Protein AF-A0A6I2UWQ7-F1 (afdb_monomer)

Nearest PDB structures (foldseek):
  7dpy-assembly1_B-2  TM=4.650E-01  e=1.874E+00  Brucella abortus bv. 1 str. 9-941
  4fmb-assembly1_A  TM=4.951E-01  e=2.782E+00  Shigella flexneri
  6akf-assembly1_A  TM=2.739E-01  e=5.800E+00  Mus musculus

Organism: NCBI:txid2652285

Secondary structure (DSSP, 8-state):
-BPPPBTTEEEEEETTEEEEEE-SSS-HHHHHHHHHHHHHHHT--EEEEBSSTT-EEEEEE-SS-EEEEETTTTEEEEE---HHHHHHHHHHHHHHHHHHHHSTTTTGGG-TTS---SSHHHHHHHHHHHHHHHHHHHHHHHHHHHHHH-

Solvent-accessible surface area (backbone atoms only — not comparable to full-atom values): 8270 Å² total; per-residue (Å²): 75,57,52,63,47,51,84,38,29,34,36,44,38,57,88,97,44,74,45,48,31,48,29,80,87,53,72,37,70,58,54,42,52,52,34,50,53,49,16,71,74,66,67,35,77,28,70,43,55,36,64,54,88,88,26,42,32,45,32,38,57,40,74,65,27,31,40,38,34,35,63,67,76,74,40,78,42,82,38,91,42,24,41,66,57,50,43,52,41,48,50,51,35,48,69,75,28,47,66,41,66,62,50,36,65,79,69,45,92,81,42,93,86,54,89,74,64,91,42,70,68,55,45,53,50,53,47,51,57,48,48,52,51,54,50,51,50,52,51,50,46,54,52,52,45,53,66,74,73,107

Structure (mmCIF, N/CA/C/O backbone):
data_AF-A0A6I2UWQ7-F1
#
_entry.id   AF-A0A6I2UWQ7-F1
#
loop_
_atom_site.group_PDB
_atom_site.id
_atom_site.type_symbol
_atom_site.label_atom_id
_atom_site.label_alt_id
_atom_site.label_comp_id
_atom_site.label_asym_id
_atom_site.label_entity_id
_atom_site.label_seq_id
_atom_site.pdbx_PDB_ins_code
_atom_site.Cartn_x
_atom_site.Cartn_y
_atom_site.Cartn_z
_atom_site.occupancy
_atom_site.B_iso_or_equiv
_atom_site.auth_seq_id
_atom_site.auth_comp_id
_atom_site.auth_asym_id
_atom_site.auth_atom_id
_atom_site.pdbx_PDB_model_num
ATOM 1 N N . MET A 1 1 ? -4.195 -6.548 2.407 1.00 76.75 1 MET A N 1
ATOM 2 C CA . MET A 1 1 ? -2.868 -7.081 2.089 1.00 76.75 1 MET A CA 1
ATOM 3 C C . MET A 1 1 ? -2.749 -7.318 0.595 1.00 76.75 1 MET A C 1
ATOM 5 O O . MET A 1 1 ? -3.762 -7.495 -0.080 1.00 76.75 1 MET A O 1
ATOM 9 N N . LEU A 1 2 ? -1.526 -7.228 0.104 1.00 84.25 2 LEU A N 1
ATOM 10 C CA . LEU A 1 2 ? -1.172 -6.923 -1.267 1.00 84.25 2 LEU A CA 1
ATOM 11 C C . LEU A 1 2 ? -0.409 -8.087 -1.893 1.00 84.25 2 LEU A C 1
ATOM 13 O O . LEU A 1 2 ? 0.598 -8.553 -1.362 1.00 84.25 2 LEU A O 1
ATOM 17 N N . GLU A 1 3 ? -0.900 -8.575 -3.025 1.00 86.50 3 GLU A N 1
ATOM 18 C CA . GLU A 1 3 ? -0.239 -9.661 -3.744 1.00 86.50 3 GLU A CA 1
ATOM 19 C C . GLU A 1 3 ? 1.066 -9.183 -4.396 1.00 86.50 3 GLU A C 1
ATOM 21 O O . GLU A 1 3 ? 1.267 -7.997 -4.685 1.00 86.50 3 GLU A O 1
ATOM 26 N N . LYS A 1 4 ? 1.972 -10.123 -4.677 1.00 83.75 4 LYS A N 1
ATOM 27 C CA . LYS A 1 4 ? 3.140 -9.810 -5.500 1.00 83.75 4 LYS A CA 1
ATOM 28 C C . LYS A 1 4 ? 2.709 -9.282 -6.874 1.00 83.75 4 LYS A C 1
ATOM 30 O O . LYS A 1 4 ? 1.751 -9.805 -7.450 1.00 83.75 4 LYS A O 1
ATOM 35 N N . PRO A 1 5 ? 3.416 -8.288 -7.425 1.00 77.69 5 PRO A N 1
ATOM 36 C CA . PRO A 1 5 ? 3.127 -7.794 -8.753 1.00 77.69 5 PRO A CA 1
ATOM 37 C C . PRO A 1 5 ? 3.374 -8.888 -9.799 1.00 77.69 5 PRO A C 1
ATOM 39 O O . PRO A 1 5 ? 4.335 -9.657 -9.730 1.00 77.69 5 PRO A O 1
ATOM 42 N N . HIS A 1 6 ? 2.487 -8.958 -10.783 1.00 75.75 6 HIS A N 1
ATOM 43 C CA . HIS A 1 6 ? 2.536 -9.900 -11.887 1.00 75.75 6 HIS A CA 1
ATOM 44 C C . HIS A 1 6 ? 2.084 -9.212 -13.175 1.00 75.75 6 HIS A C 1
ATOM 46 O O . HIS A 1 6 ? 0.944 -8.767 -13.280 1.00 75.75 6 HIS A O 1
ATOM 52 N N . CYS A 1 7 ? 2.981 -9.119 -14.162 1.00 70.69 7 CYS A N 1
ATOM 53 C CA . CYS A 1 7 ? 2.695 -8.538 -15.481 1.00 70.69 7 CYS A CA 1
ATOM 54 C C . CYS A 1 7 ? 2.099 -7.116 -15.431 1.00 70.69 7 CYS A C 1
ATOM 56 O O . CYS A 1 7 ? 1.248 -6.779 -16.249 1.00 70.69 7 CYS A O 1
ATOM 58 N N . GLY A 1 8 ? 2.535 -6.288 -14.477 1.00 68.50 8 GLY A N 1
ATOM 59 C CA . GLY A 1 8 ? 1.998 -4.936 -14.296 1.00 68.50 8 GLY A CA 1
ATOM 60 C C . GLY A 1 8 ? 0.660 -4.879 -13.572 1.00 68.50 8 GLY A C 1
ATOM 61 O O . GLY A 1 8 ? -0.053 -3.896 -13.713 1.00 68.50 8 GLY A O 1
ATOM 62 N N . TRP A 1 9 ? 0.329 -5.906 -12.793 1.00 76.31 9 TRP A N 1
ATOM 63 C CA . TRP A 1 9 ? -0.876 -5.957 -11.970 1.00 76.31 9 TRP A CA 1
ATOM 64 C C . TRP A 1 9 ? -0.555 -6.444 -10.561 1.00 76.31 9 TRP A C 1
ATOM 66 O O . TRP A 1 9 ? 0.376 -7.221 -10.373 1.00 76.31 9 TRP A O 1
ATOM 76 N N . SER A 1 10 ? -1.355 -6.057 -9.576 1.00 81.56 10 SER A N 1
ATOM 77 C CA . SER A 1 10 ? -1.450 -6.737 -8.275 1.00 81.56 10 SER A CA 1
ATOM 78 C C . SER A 1 10 ? -2.901 -6.698 -7.800 1.00 81.56 10 SER A C 1
ATOM 80 O O . SER A 1 10 ? -3.812 -6.298 -8.528 1.00 81.56 10 SER A O 1
ATOM 82 N N . ARG A 1 11 ? -3.136 -7.163 -6.583 1.00 86.94 11 ARG A N 1
ATOM 83 C CA . ARG A 1 11 ? -4.426 -7.192 -5.930 1.00 86.94 11 ARG A CA 1
ATOM 84 C C . ARG A 1 11 ? -4.269 -6.749 -4.487 1.00 86.94 11 ARG A C 1
ATOM 86 O O . ARG A 1 11 ? -3.482 -7.327 -3.740 1.00 86.94 11 ARG A O 1
ATOM 93 N N . LEU A 1 12 ? -5.066 -5.764 -4.097 1.00 87.31 12 LEU A N 1
ATOM 94 C CA . LEU A 1 12 ? -5.283 -5.399 -2.706 1.00 87.31 12 LEU A CA 1
ATOM 95 C C . LEU A 1 12 ? -6.520 -6.133 -2.193 1.00 87.31 12 LEU A C 1
ATOM 97 O O . LEU A 1 12 ? -7.603 -5.984 -2.749 1.00 87.31 12 LEU A O 1
ATOM 101 N N . THR A 1 13 ? -6.372 -6.881 -1.107 1.00 90.12 13 THR A N 1
ATOM 102 C CA . THR A 1 13 ? -7.483 -7.567 -0.434 1.00 90.12 13 THR A CA 1
ATOM 103 C C . THR A 1 13 ? -7.596 -7.082 1.007 1.00 90.12 13 THR A C 1
ATOM 105 O O . THR A 1 13 ? -6.639 -7.208 1.767 1.00 90.12 13 THR A O 1
ATOM 108 N N . LEU A 1 14 ? -8.737 -6.526 1.413 1.00 89.88 14 LEU A N 1
ATOM 109 C CA . LEU A 1 14 ? -8.980 -6.049 2.782 1.00 89.88 14 LEU A CA 1
ATOM 110 C C . LEU A 1 14 ? -10.370 -6.485 3.252 1.00 89.88 14 LEU A 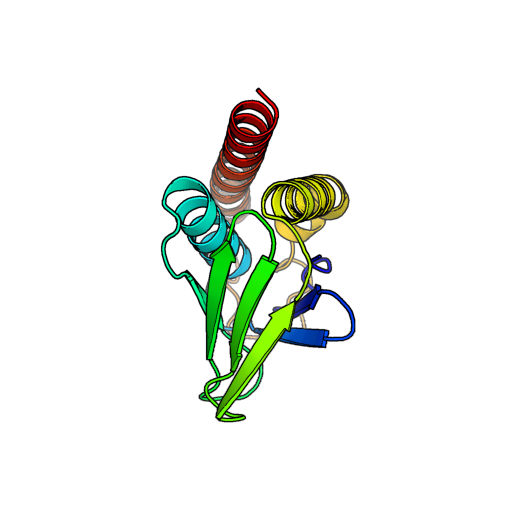C 1
ATOM 112 O O . LEU A 1 14 ? -11.381 -6.145 2.632 1.00 89.88 14 LEU A O 1
ATOM 116 N N . GLY A 1 15 ? -10.421 -7.223 4.364 1.00 87.44 15 GLY A N 1
ATOM 117 C CA . GLY A 1 15 ? -11.645 -7.905 4.786 1.00 87.44 15 GLY A CA 1
ATOM 118 C C . GLY A 1 15 ? -12.145 -8.835 3.677 1.00 87.44 15 GLY A C 1
ATOM 119 O O . GLY A 1 15 ? -11.360 -9.592 3.110 1.00 87.44 15 GLY A O 1
ATOM 120 N N . ASP A 1 16 ? -13.425 -8.711 3.331 1.00 88.88 16 ASP A N 1
ATOM 121 C CA . ASP A 1 16 ? -14.061 -9.479 2.250 1.00 88.88 16 ASP A CA 1
ATOM 122 C C . ASP A 1 16 ? -13.957 -8.801 0.869 1.00 88.88 16 ASP A C 1
ATOM 124 O O . ASP A 1 16 ? -14.504 -9.298 -0.117 1.00 88.88 16 ASP A O 1
ATOM 128 N N . ASN A 1 17 ? -13.274 -7.655 0.778 1.00 89.75 17 ASN A N 1
ATOM 129 C CA . ASN A 1 17 ? -13.175 -6.867 -0.448 1.00 89.75 17 ASN A CA 1
ATOM 130 C C . ASN A 1 17 ? -11.832 -7.084 -1.147 1.00 89.75 17 ASN A C 1
ATOM 132 O O . ASN A 1 17 ? -10.800 -7.298 -0.505 1.00 89.75 17 ASN A O 1
ATOM 136 N N . SER A 1 18 ? -11.841 -6.999 -2.477 1.00 89.69 18 SER A N 1
ATOM 137 C CA . SER A 1 18 ? -10.651 -7.191 -3.299 1.00 89.69 18 SER A CA 1
ATOM 138 C C . SER A 1 18 ? -10.679 -6.290 -4.528 1.00 89.69 18 SER A C 1
ATOM 140 O O . SER A 1 18 ? -11.642 -6.323 -5.293 1.00 89.69 18 SER A O 1
ATOM 142 N N . TRP A 1 19 ? -9.597 -5.545 -4.738 1.00 87.25 19 TRP A N 1
ATOM 143 C CA . TRP A 1 19 ? -9.406 -4.651 -5.876 1.00 87.25 19 TRP A CA 1
ATOM 144 C C . TRP A 1 19 ? -8.154 -5.042 -6.641 1.00 87.25 19 TRP A C 1
ATOM 146 O O . TRP A 1 19 ? -7.114 -5.331 -6.046 1.00 87.25 19 TRP A O 1
ATOM 156 N N . ARG A 1 20 ? -8.250 -5.056 -7.968 1.00 84.75 20 ARG A N 1
ATOM 157 C CA . ARG A 1 20 ? -7.088 -5.234 -8.834 1.00 84.75 20 ARG A CA 1
ATOM 158 C C . ARG A 1 20 ? -6.445 -3.877 -9.058 1.00 84.75 20 ARG A C 1
ATOM 160 O O . ARG A 1 20 ? -7.127 -2.903 -9.334 1.00 84.75 20 ARG A O 1
ATOM 167 N N . LEU A 1 21 ? -5.132 -3.824 -8.925 1.00 79.94 21 LEU A N 1
ATOM 168 C CA . LEU A 1 21 ? -4.361 -2.602 -9.081 1.00 79.94 21 LEU A CA 1
ATOM 169 C C . LEU A 1 21 ? -3.570 -2.690 -10.381 1.00 79.94 21 LEU A C 1
ATOM 171 O O . LEU A 1 21 ? -2.890 -3.694 -10.615 1.00 79.94 21 LEU A O 1
ATOM 175 N N . SER A 1 22 ? -3.689 -1.661 -11.220 1.00 72.69 22 SER A N 1
ATOM 176 C CA . SER A 1 22 ? -2.919 -1.535 -12.461 1.00 72.69 22 SER A CA 1
ATOM 177 C C . SER A 1 22 ? -1.601 -0.845 -12.193 1.00 72.69 22 SER A C 1
ATOM 179 O O . SER A 1 22 ? -1.580 0.182 -11.524 1.00 72.69 22 SER A O 1
ATOM 181 N N . TYR A 1 23 ? -0.531 -1.376 -12.777 1.00 65.50 23 TYR A N 1
ATOM 182 C CA . TYR A 1 23 ? 0.825 -0.832 -12.775 1.00 65.50 23 TYR A CA 1
ATOM 183 C C . TYR A 1 23 ? 1.371 -0.610 -14.193 1.00 65.50 23 TYR A C 1
ATOM 185 O O . TYR A 1 23 ? 2.569 -0.454 -14.396 1.00 65.50 23 TYR A O 1
ATOM 193 N N . VAL A 1 24 ? 0.495 -0.645 -15.202 1.00 54.88 24 VAL A N 1
ATOM 194 C CA . VAL A 1 24 ? 0.883 -0.757 -16.619 1.00 54.88 24 VAL A CA 1
ATOM 195 C C . VAL A 1 24 ? 1.558 0.516 -17.163 1.00 54.88 24 VAL A C 1
ATOM 197 O O . VAL A 1 24 ? 2.311 0.418 -18.128 1.00 54.88 24 VAL A O 1
ATOM 200 N N . ASN A 1 25 ? 1.359 1.679 -16.523 1.00 50.34 25 ASN A N 1
ATOM 201 C CA . ASN A 1 25 ? 1.798 2.985 -17.042 1.00 50.34 25 ASN A CA 1
ATOM 202 C C . ASN A 1 25 ? 2.841 3.743 -16.188 1.00 50.34 25 ASN A C 1
ATOM 204 O O . ASN A 1 25 ? 3.329 4.779 -16.638 1.00 50.34 25 ASN A O 1
ATOM 208 N N . CYS A 1 26 ? 3.221 3.258 -15.002 1.00 53.78 26 CYS A N 1
ATOM 209 C CA . CYS A 1 26 ? 4.359 3.784 -14.229 1.00 53.78 26 CYS A CA 1
ATOM 210 C C . CYS A 1 26 ? 4.821 2.780 -13.163 1.00 53.78 26 CYS A C 1
ATOM 212 O O . CYS A 1 26 ? 4.231 1.710 -13.014 1.00 53.78 26 CYS A O 1
ATOM 214 N N . ASP A 1 27 ? 5.879 3.117 -12.412 1.00 60.81 27 ASP A N 1
ATOM 215 C CA . ASP A 1 27 ? 6.355 2.345 -11.250 1.00 60.81 27 ASP A CA 1
ATOM 216 C C . ASP A 1 27 ? 5.394 2.501 -10.051 1.00 60.81 27 ASP A C 1
ATOM 218 O O . ASP A 1 27 ? 5.771 2.757 -8.907 1.00 60.81 27 ASP A O 1
ATOM 222 N N . LEU A 1 28 ? 4.106 2.323 -10.335 1.00 59.78 28 LEU A N 1
ATOM 223 C CA . LEU A 1 28 ? 2.987 2.352 -9.413 1.00 59.78 28 LEU A CA 1
ATOM 224 C C . LEU A 1 28 ? 3.150 1.477 -8.187 1.00 59.78 28 LEU A C 1
ATOM 226 O O . LEU A 1 28 ? 2.617 1.884 -7.168 1.00 59.78 28 LEU A O 1
ATOM 230 N N . PRO A 1 29 ? 3.866 0.336 -8.188 1.00 63.78 29 PRO A N 1
ATOM 231 C CA . PRO A 1 29 ? 4.142 -0.359 -6.940 1.00 63.78 29 PRO A CA 1
ATOM 232 C C . PRO A 1 29 ? 4.866 0.576 -5.954 1.00 63.78 29 PRO A C 1
ATOM 234 O O . PRO A 1 29 ? 4.472 0.715 -4.796 1.00 63.78 29 PRO A O 1
ATOM 237 N N . ILE A 1 30 ? 5.879 1.301 -6.425 1.00 73.12 30 ILE A N 1
ATOM 238 C CA . ILE A 1 30 ? 6.646 2.236 -5.604 1.00 73.12 30 ILE A CA 1
ATOM 239 C C . ILE A 1 30 ? 5.833 3.492 -5.275 1.00 73.12 30 ILE A C 1
ATOM 241 O O . ILE A 1 30 ? 5.815 3.913 -4.118 1.00 73.12 30 ILE A O 1
ATOM 245 N N . GLU A 1 31 ? 5.140 4.080 -6.250 1.00 72.56 31 GLU A N 1
ATOM 246 C CA . GLU A 1 31 ? 4.300 5.263 -6.008 1.00 72.56 31 GLU A CA 1
ATOM 247 C C . GLU A 1 31 ? 3.156 4.956 -5.035 1.00 72.56 31 GLU A C 1
ATOM 249 O O . GLU A 1 31 ? 2.882 5.747 -4.134 1.00 72.56 31 GLU A O 1
ATOM 254 N N . TRP A 1 32 ? 2.553 3.773 -5.151 1.00 73.88 32 TRP A N 1
ATOM 255 C CA . TRP A 1 32 ? 1.544 3.253 -4.233 1.00 73.88 32 TRP A CA 1
ATOM 256 C C . TRP A 1 32 ? 2.103 3.141 -2.819 1.00 73.88 32 TRP A C 1
ATOM 258 O O . TRP A 1 32 ? 1.530 3.702 -1.888 1.00 73.88 32 TRP A O 1
ATOM 268 N N . LEU A 1 33 ? 3.259 2.488 -2.654 1.00 76.06 33 LEU A N 1
ATOM 269 C CA . LEU A 1 33 ? 3.895 2.350 -1.344 1.00 76.06 33 LEU A CA 1
ATOM 270 C C . LEU A 1 33 ? 4.225 3.713 -0.724 1.00 76.06 33 LEU A C 1
ATOM 272 O O . LEU A 1 33 ? 4.023 3.911 0.476 1.00 76.06 33 LEU A O 1
ATOM 276 N N . LEU A 1 34 ? 4.702 4.666 -1.530 1.00 78.69 34 LEU A N 1
ATOM 277 C CA . LEU A 1 34 ? 4.957 6.040 -1.095 1.00 78.69 34 LEU A CA 1
ATOM 278 C C . LEU A 1 34 ? 3.668 6.744 -0.653 1.00 78.69 34 LEU A C 1
ATOM 280 O O . LEU A 1 34 ? 3.657 7.374 0.403 1.00 78.69 34 LEU A O 1
ATOM 284 N N . SER A 1 35 ? 2.595 6.620 -1.434 1.00 78.12 35 SER A N 1
ATOM 285 C CA . SER A 1 35 ? 1.275 7.201 -1.159 1.00 78.12 35 SER A CA 1
ATOM 286 C C . SER A 1 35 ? 0.699 6.671 0.158 1.00 78.12 35 SER A C 1
ATOM 288 O O . SER A 1 35 ? 0.342 7.438 1.050 1.00 78.12 35 SER A O 1
ATOM 290 N N . VAL A 1 36 ? 0.742 5.351 0.340 1.00 78.50 36 VAL A N 1
ATOM 291 C CA . VAL A 1 36 ? 0.292 4.665 1.555 1.00 78.50 36 VAL A CA 1
ATOM 292 C C . VAL A 1 36 ? 1.122 5.071 2.772 1.00 78.50 36 VAL A C 1
ATOM 294 O O . VAL A 1 36 ? 0.569 5.377 3.824 1.00 78.50 36 VAL A O 1
ATOM 297 N N . THR A 1 37 ? 2.451 5.127 2.645 1.00 79.25 37 THR A N 1
ATOM 298 C CA . THR A 1 37 ? 3.338 5.515 3.757 1.00 79.25 37 THR A CA 1
ATOM 299 C C . THR A 1 37 ? 3.093 6.962 4.201 1.00 79.25 37 THR A C 1
ATOM 301 O O . THR A 1 37 ? 3.161 7.265 5.396 1.00 79.25 37 THR A O 1
ATOM 304 N N . ARG A 1 38 ? 2.769 7.861 3.259 1.00 79.38 38 ARG A N 1
ATOM 305 C CA . ARG A 1 38 ? 2.361 9.243 3.563 1.00 79.38 38 ARG A CA 1
ATOM 306 C C . ARG A 1 38 ? 1.016 9.284 4.282 1.00 79.38 38 ARG A C 1
ATOM 308 O O . ARG A 1 38 ? 0.949 9.872 5.359 1.00 79.38 38 ARG A O 1
ATOM 315 N N . GLY A 1 39 ? 0.004 8.586 3.762 1.00 77.75 39 GLY A N 1
ATOM 316 C CA . GLY A 1 39 ? -1.314 8.497 4.399 1.00 77.75 39 GLY A CA 1
ATOM 317 C C . GLY A 1 39 ? -1.234 7.959 5.831 1.00 77.75 39 GLY A C 1
ATOM 318 O O . GLY A 1 39 ? -1.797 8.538 6.757 1.00 77.75 39 GLY A O 1
ATOM 319 N N . LEU A 1 40 ? -0.412 6.928 6.049 1.00 80.38 40 LEU A N 1
ATOM 320 C CA . LEU A 1 40 ? -0.138 6.372 7.375 1.00 80.38 40 LEU A CA 1
ATOM 321 C C . LEU A 1 40 ? 0.598 7.348 8.308 1.00 80.38 40 LEU A C 1
ATOM 323 O O . LEU A 1 40 ? 0.350 7.335 9.512 1.00 80.38 40 LEU A O 1
ATOM 327 N N . SER A 1 41 ? 1.481 8.203 7.791 1.00 75.88 41 SER A N 1
ATOM 328 C CA . SER A 1 41 ? 2.227 9.169 8.614 1.00 75.88 41 SER A CA 1
ATOM 329 C C . SER A 1 41 ? 1.400 10.399 9.008 1.00 75.88 41 SER A C 1
ATOM 331 O O . SER A 1 41 ? 1.678 10.995 10.045 1.00 75.88 41 SER A O 1
ATOM 333 N N . GLY A 1 42 ? 0.415 10.794 8.193 1.00 69.25 42 GLY A N 1
ATOM 334 C CA . GLY A 1 42 ? -0.301 12.070 8.339 1.00 69.25 42 GLY A CA 1
ATOM 335 C C . GLY A 1 42 ? -1.818 11.989 8.536 1.00 69.25 42 GLY A C 1
ATOM 336 O O . GLY A 1 42 ? -2.441 13.037 8.675 1.00 69.25 42 GLY A O 1
ATOM 337 N N . ASN A 1 43 ? -2.421 10.790 8.541 1.00 65.38 43 ASN A N 1
ATOM 338 C CA . ASN A 1 43 ? -3.877 10.597 8.381 1.00 65.38 43 ASN A CA 1
ATOM 339 C C . ASN A 1 43 ? -4.417 11.295 7.115 1.00 65.38 43 ASN A C 1
ATOM 341 O O . ASN A 1 43 ? -5.538 11.805 7.090 1.00 65.38 43 ASN A O 1
ATOM 345 N N . GLU A 1 44 ? -3.588 11.349 6.072 1.00 74.88 44 GLU A N 1
ATOM 346 C CA . GLU A 1 44 ? -3.932 11.960 4.791 1.00 74.88 44 GLU A CA 1
ATOM 347 C C . GLU A 1 44 ? -4.591 10.931 3.869 1.00 74.88 44 GLU A C 1
ATOM 349 O O . GLU A 1 44 ? -4.233 9.748 3.875 1.00 74.88 4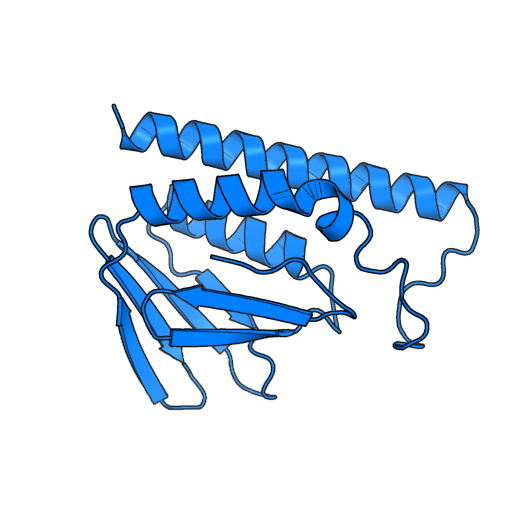4 GLU A O 1
ATOM 354 N N . ASP A 1 45 ? -5.529 11.403 3.048 1.00 77.69 45 ASP A N 1
ATOM 355 C CA . ASP A 1 45 ? -6.101 10.601 1.972 1.00 77.69 45 ASP A CA 1
ATOM 356 C C . ASP A 1 45 ? -5.008 10.223 0.966 1.00 77.69 45 ASP A C 1
ATOM 358 O O . ASP A 1 45 ? -4.192 11.054 0.554 1.00 77.69 45 ASP A O 1
ATOM 362 N N . PHE A 1 46 ? -5.020 8.970 0.528 1.00 78.12 46 PHE A N 1
ATOM 363 C CA . PHE A 1 46 ? -4.137 8.474 -0.516 1.00 78.12 46 PHE A CA 1
ATOM 364 C C . PHE A 1 46 ? -4.939 7.767 -1.608 1.00 78.12 46 PHE A C 1
ATOM 366 O O . PHE A 1 46 ? -6.042 7.277 -1.381 1.00 78.12 46 PHE A O 1
ATOM 373 N N . TYR A 1 47 ? -4.386 7.734 -2.817 1.00 75.94 47 TYR A N 1
ATOM 374 C CA . TYR A 1 47 ? -5.095 7.293 -4.019 1.00 75.94 47 TYR A CA 1
ATOM 375 C C . TYR A 1 47 ? -4.454 6.028 -4.585 1.00 75.94 47 TYR A C 1
ATOM 377 O O . TYR A 1 47 ? -3.223 5.942 -4.649 1.00 75.94 47 TYR A O 1
ATOM 385 N N . LEU A 1 48 ? -5.277 5.062 -5.002 1.00 74.88 48 LEU A N 1
ATOM 386 C CA . LEU A 1 48 ? -4.842 3.847 -5.697 1.00 74.88 48 LEU A CA 1
ATOM 387 C C . LEU A 1 48 ? -5.494 3.773 -7.072 1.00 74.88 48 LEU A C 1
ATOM 389 O O . LEU A 1 48 ? -6.708 3.920 -7.178 1.00 74.88 48 LEU A O 1
ATOM 393 N N . TRP A 1 49 ? -4.713 3.468 -8.104 1.00 72.50 49 TRP A N 1
ATOM 394 C CA . TRP A 1 49 ? -5.259 3.249 -9.442 1.00 72.50 49 TRP A CA 1
ATOM 395 C C . TRP A 1 49 ? -5.771 1.821 -9.567 1.00 72.50 49 TRP A C 1
ATOM 397 O O . TRP A 1 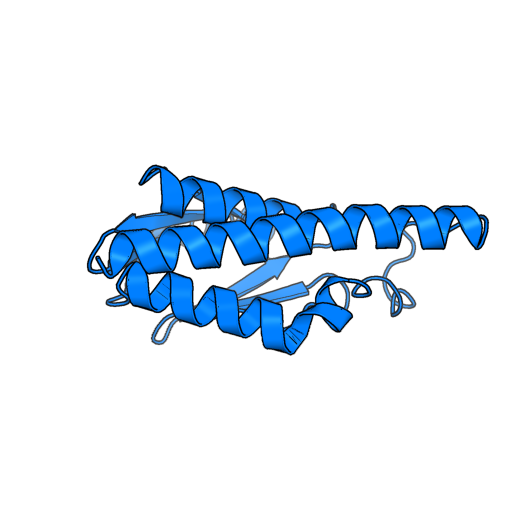49 ? -5.024 0.846 -9.413 1.00 72.50 49 TRP A O 1
ATOM 407 N N . ASN A 1 50 ? -7.066 1.708 -9.822 1.00 72.06 50 ASN A N 1
ATOM 408 C CA . ASN A 1 50 ? -7.754 0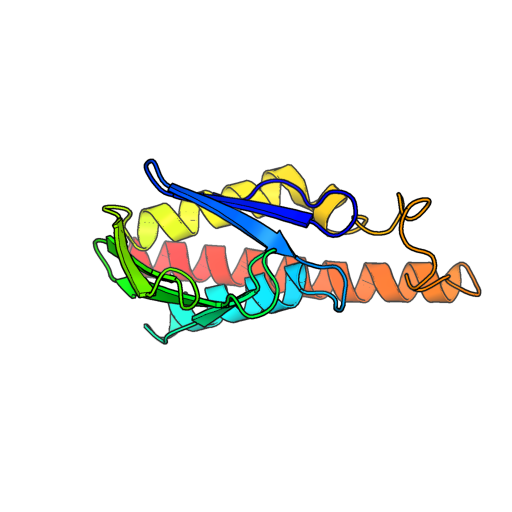.439 -9.983 1.00 72.06 50 ASN A CA 1
ATOM 409 C C . ASN A 1 50 ? -7.706 0.008 -11.463 1.00 72.06 50 ASN A C 1
ATOM 411 O O . ASN A 1 50 ? -7.426 0.808 -12.357 1.00 72.06 50 ASN A O 1
ATOM 415 N N . ASP A 1 51 ? -7.868 -1.289 -11.733 1.00 71.25 51 ASP A N 1
ATOM 416 C CA . ASP A 1 51 ? -7.661 -1.857 -13.071 1.00 71.25 51 ASP A CA 1
ATOM 417 C C . ASP A 1 51 ? -8.679 -1.401 -14.115 1.00 71.25 51 ASP A C 1
ATOM 419 O O . ASP A 1 51 ? -8.397 -1.434 -15.316 1.00 71.25 51 ASP A O 1
ATOM 423 N N . LYS A 1 52 ? -9.854 -0.965 -13.667 1.00 68.50 52 LYS A N 1
ATOM 424 C CA . LYS A 1 52 ? -10.901 -0.457 -14.543 1.00 68.50 52 LYS A CA 1
ATOM 425 C C . LYS A 1 52 ? -10.552 0.980 -14.941 1.00 68.50 52 LYS A C 1
ATOM 427 O O . LYS A 1 52 ? -10.365 1.837 -14.077 1.00 68.50 52 LYS A O 1
ATOM 432 N N . GLU A 1 53 ? -10.490 1.251 -16.246 1.00 61.16 53 GLU A N 1
ATOM 433 C CA . GLU A 1 53 ? -10.297 2.609 -16.772 1.00 61.16 53 GLU A CA 1
ATOM 434 C C . GLU A 1 53 ? -11.268 3.598 -16.106 1.00 61.16 53 GLU A C 1
ATOM 436 O O . GLU A 1 53 ? -12.478 3.372 -16.080 1.00 61.16 53 GLU A O 1
ATOM 441 N N . GLY A 1 54 ? -10.726 4.692 -15.562 1.00 61.19 54 GLY A N 1
ATOM 442 C CA . GLY A 1 54 ? -11.501 5.728 -14.874 1.00 61.19 54 GLY A CA 1
ATOM 443 C C . GLY A 1 54 ? -11.895 5.403 -13.429 1.00 61.19 54 GLY A C 1
ATOM 444 O O . GLY A 1 54 ? -12.680 6.156 -12.857 1.00 61.19 54 GLY A O 1
ATOM 445 N N . SER A 1 55 ? -11.378 4.316 -12.841 1.00 72.12 55 SER A N 1
ATOM 446 C CA . SER A 1 55 ? -11.582 3.990 -11.426 1.00 72.12 55 SER A CA 1
ATOM 447 C C . SER A 1 55 ? -10.336 4.278 -10.588 1.00 72.12 55 SER A C 1
ATOM 449 O O . SER A 1 55 ? -9.253 3.749 -10.836 1.00 72.12 55 SER A O 1
ATOM 451 N N . ASP A 1 56 ? -10.530 5.090 -9.557 1.00 81.31 56 ASP A N 1
ATOM 452 C CA . ASP A 1 56 ? -9.552 5.376 -8.518 1.00 81.31 56 ASP A CA 1
ATOM 453 C C . ASP A 1 56 ? -10.152 4.947 -7.180 1.00 81.31 56 ASP A C 1
ATOM 455 O O . ASP A 1 56 ? -11.354 5.079 -6.935 1.00 81.31 56 ASP A O 1
ATOM 459 N N . LEU A 1 57 ? -9.312 4.417 -6.300 1.00 84.94 57 LEU A N 1
ATOM 460 C CA . LEU A 1 57 ? -9.675 4.148 -4.918 1.00 84.94 57 LEU A CA 1
ATOM 461 C C . LEU A 1 57 ? -9.132 5.281 -4.068 1.00 84.94 57 LEU A C 1
ATOM 463 O O . LEU A 1 57 ? -7.917 5.452 -3.965 1.00 84.94 57 LEU A O 1
ATOM 467 N N . HIS A 1 58 ? -10.023 6.045 -3.453 1.00 88.81 58 HIS A N 1
ATOM 468 C CA . HIS A 1 58 ? -9.640 7.031 -2.454 1.00 88.81 58 HIS A CA 1
ATOM 469 C C . HIS A 1 58 ? -9.618 6.319 -1.109 1.00 88.81 58 HIS A C 1
ATOM 471 O O . HIS A 1 58 ? -10.614 5.721 -0.703 1.00 88.81 58 HIS A O 1
ATOM 477 N N . CYS A 1 59 ? -8.479 6.323 -0.439 1.00 87.81 59 CYS A N 1
ATOM 478 C CA . CYS A 1 59 ? -8.259 5.553 0.769 1.00 87.81 59 CYS A CA 1
ATOM 479 C C . CYS A 1 59 ? -7.881 6.470 1.927 1.00 87.81 59 CYS A C 1
ATOM 481 O O . CYS A 1 59 ? -7.028 7.342 1.785 1.00 87.81 59 CYS A O 1
ATOM 483 N N . ASN A 1 60 ? -8.466 6.211 3.092 1.00 89.06 60 ASN A N 1
ATOM 484 C CA . ASN A 1 60 ? -8.068 6.811 4.357 1.00 89.06 60 ASN A CA 1
ATOM 485 C C . ASN A 1 60 ? -7.902 5.699 5.401 1.00 89.06 60 ASN A C 1
ATOM 487 O O . ASN A 1 60 ? -8.716 4.774 5.471 1.00 89.06 60 ASN A O 1
ATOM 491 N N . ILE A 1 61 ? -6.828 5.754 6.186 1.00 88.12 61 ILE A N 1
ATOM 492 C CA . ILE A 1 61 ? -6.566 4.786 7.254 1.00 88.12 61 ILE A CA 1
ATOM 493 C C . ILE A 1 61 ? -6.700 5.513 8.586 1.00 88.12 61 ILE A C 1
ATOM 495 O O . ILE A 1 61 ? -5.832 6.293 8.978 1.00 88.12 61 ILE A O 1
ATOM 499 N N . HIS A 1 62 ? -7.787 5.203 9.282 1.00 88.19 62 HIS A N 1
ATOM 500 C CA . HIS A 1 62 ? -8.068 5.653 10.636 1.00 88.19 62 HIS A CA 1
ATOM 501 C C . HIS A 1 62 ? -7.466 4.670 11.641 1.00 88.19 62 HIS A C 1
ATOM 503 O O . HIS A 1 62 ? -7.073 3.556 11.285 1.00 88.19 62 HIS A O 1
ATOM 509 N N . ASP A 1 63 ? -7.434 5.054 12.915 1.00 88.50 63 ASP A N 1
ATOM 510 C CA . ASP A 1 63 ? -6.832 4.227 13.968 1.00 88.50 63 ASP A CA 1
ATOM 511 C C . ASP A 1 63 ? -7.460 2.824 14.030 1.00 88.50 63 ASP A C 1
ATOM 513 O O . ASP A 1 63 ? -6.735 1.828 14.071 1.00 88.50 63 ASP A O 1
ATOM 517 N N . ASP A 1 64 ? -8.789 2.737 13.906 1.00 91.62 64 ASP A N 1
ATOM 518 C CA . ASP A 1 64 ? -9.550 1.492 14.081 1.00 91.62 64 ASP A CA 1
ATOM 519 C C . ASP A 1 64 ? -10.119 0.896 12.782 1.00 91.62 64 ASP A C 1
ATOM 521 O O . ASP A 1 64 ? -10.630 -0.228 12.790 1.00 91.62 64 ASP A O 1
ATOM 525 N N . TYR A 1 65 ? -10.065 1.622 11.662 1.00 92.19 65 TYR A N 1
ATOM 526 C CA . TYR A 1 65 ? -10.655 1.169 10.402 1.00 92.19 65 TYR A CA 1
ATOM 527 C C . TYR A 1 65 ? -9.984 1.775 9.169 1.00 92.19 65 TYR A C 1
ATOM 529 O O . TYR A 1 65 ? -9.394 2.851 9.205 1.00 92.19 65 TYR A O 1
ATOM 537 N N . CYS A 1 66 ? -10.146 1.098 8.037 1.00 91.38 66 CYS A N 1
ATOM 538 C CA . CYS A 1 66 ? -9.787 1.610 6.722 1.00 91.38 66 CYS A CA 1
ATOM 539 C C . CYS A 1 66 ? -11.057 2.018 5.975 1.00 91.38 66 CYS A C 1
ATOM 541 O O . CYS A 1 66 ? -12.023 1.254 5.918 1.00 91.38 66 CYS A O 1
ATOM 543 N N . GLN A 1 67 ? -11.040 3.202 5.382 1.00 92.81 67 GLN A N 1
ATOM 544 C CA . GLN A 1 67 ? -12.082 3.720 4.510 1.00 92.81 67 GLN A CA 1
ATOM 545 C C . GLN A 1 67 ? -11.572 3.689 3.074 1.00 92.81 67 GLN A C 1
ATOM 547 O O . GLN A 1 67 ? -10.483 4.186 2.794 1.00 92.81 67 GLN A O 1
ATOM 552 N N . ILE A 1 68 ? -12.346 3.094 2.173 1.00 91.62 68 ILE A N 1
ATOM 553 C CA . ILE A 1 68 ? -12.046 3.064 0.741 1.00 91.62 68 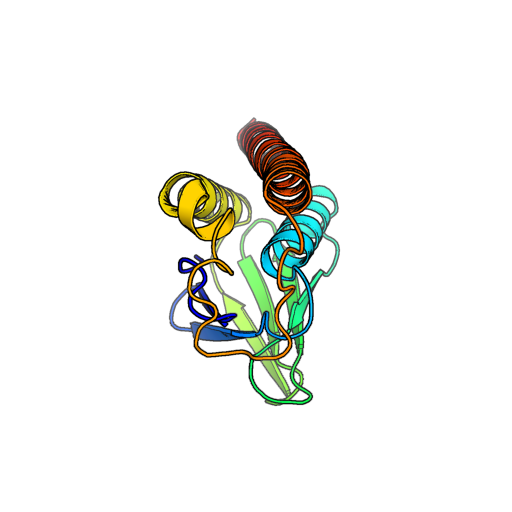ILE A CA 1
ATOM 554 C C . ILE A 1 68 ? -13.286 3.522 -0.014 1.00 91.62 68 ILE A C 1
ATOM 556 O O . ILE A 1 68 ? -14.358 2.949 0.158 1.00 91.62 68 ILE A O 1
ATOM 560 N N . TYR A 1 69 ? -13.143 4.531 -0.860 1.00 91.44 69 TYR A N 1
ATOM 561 C CA . TYR A 1 69 ? -14.168 4.967 -1.797 1.00 91.44 69 TYR A CA 1
ATOM 562 C C . TYR A 1 69 ? -13.757 4.573 -3.215 1.00 91.44 69 TYR A C 1
ATOM 564 O O . TYR A 1 69 ? -12.706 4.995 -3.694 1.00 91.44 69 TYR A O 1
ATOM 572 N N . ASP A 1 70 ? -14.577 3.748 -3.864 1.00 89.94 70 ASP A N 1
ATOM 573 C CA . ASP A 1 70 ? -14.424 3.379 -5.271 1.00 89.94 70 ASP A CA 1
ATOM 574 C C . ASP A 1 70 ? -15.183 4.392 -6.131 1.00 89.94 70 ASP A C 1
ATOM 576 O O . ASP A 1 70 ? -16.415 4.468 -6.072 1.00 89.94 70 ASP A O 1
ATOM 580 N N . THR A 1 71 ? -14.447 5.188 -6.911 1.00 88.12 71 THR A N 1
ATOM 581 C CA . THR A 1 71 ? -15.032 6.274 -7.708 1.00 88.12 71 THR A CA 1
ATOM 582 C C . THR A 1 71 ? -15.918 5.780 -8.843 1.00 88.12 71 THR A C 1
ATOM 584 O O . THR A 1 71 ? -16.827 6.500 -9.247 1.00 88.12 71 THR A O 1
ATOM 587 N N . LEU A 1 72 ? -15.689 4.568 -9.349 1.00 86.81 72 LEU A N 1
ATOM 588 C CA . LEU A 1 72 ? -16.459 4.017 -10.460 1.00 86.81 72 LEU A CA 1
ATOM 589 C C . LEU A 1 72 ? -17.764 3.388 -9.978 1.00 86.81 72 LEU A C 1
ATOM 591 O O . LEU A 1 72 ? -18.792 3.506 -10.641 1.00 86.81 72 LEU A O 1
ATOM 595 N N . GLU A 1 73 ? -17.717 2.691 -8.844 1.00 88.44 73 GLU A N 1
ATOM 596 C CA . GLU A 1 73 ? -18.913 2.100 -8.234 1.00 88.44 73 GLU A CA 1
ATOM 597 C C . GLU A 1 73 ? -19.707 3.110 -7.390 1.00 88.44 73 GLU A C 1
ATOM 599 O O . GLU A 1 73 ? -20.793 2.774 -6.918 1.00 88.44 73 GLU A O 1
ATOM 604 N N . GLU A 1 74 ? -19.164 4.319 -7.195 1.00 90.06 74 GLU A N 1
ATOM 605 C CA . GLU A 1 74 ? -19.673 5.356 -6.286 1.00 90.06 74 GLU A CA 1
ATOM 606 C C . GLU A 1 74 ? -19.983 4.789 -4.894 1.00 90.06 74 GLU A C 1
ATOM 608 O O . GLU A 1 74 ? -21.007 5.081 -4.269 1.00 90.06 74 GLU A O 1
ATOM 613 N N . LYS A 1 75 ? -19.096 3.910 -4.416 1.00 91.31 75 LYS A N 1
ATOM 614 C CA . LYS A 1 75 ? -19.343 3.089 -3.235 1.00 91.31 75 LYS A CA 1
ATOM 615 C C . LYS A 1 75 ? -18.253 3.253 -2.197 1.00 91.31 75 LYS A C 1
ATOM 617 O O . LYS A 1 75 ? -17.063 3.132 -2.477 1.00 91.31 75 LYS A O 1
ATOM 622 N N . GLU A 1 76 ? -18.701 3.460 -0.967 1.00 94.12 76 GLU A N 1
ATOM 623 C CA . GLU A 1 76 ? -17.854 3.536 0.211 1.00 94.12 76 GLU A CA 1
ATOM 624 C C . GLU A 1 76 ? -17.794 2.192 0.944 1.00 94.12 76 GLU A C 1
ATOM 626 O O . GLU A 1 76 ? -18.799 1.501 1.138 1.00 94.12 76 GLU A O 1
ATOM 631 N N . TYR A 1 77 ? -16.587 1.843 1.373 1.00 93.56 77 TYR A N 1
ATOM 632 C CA . TYR A 1 77 ? -16.254 0.641 2.111 1.00 93.56 77 TYR A CA 1
ATOM 633 C C . TYR A 1 77 ? -15.596 1.040 3.432 1.00 93.56 77 TYR A C 1
ATOM 635 O O . TYR A 1 77 ? -14.521 1.637 3.438 1.00 93.56 77 TYR A O 1
ATOM 643 N N . ILE A 1 78 ? -16.222 0.667 4.550 1.00 94.75 78 ILE A N 1
ATOM 644 C CA . ILE A 1 78 ? -15.650 0.795 5.894 1.00 94.75 78 ILE A CA 1
ATOM 645 C C . ILE A 1 78 ? -15.221 -0.592 6.353 1.00 94.75 78 ILE A C 1
ATOM 647 O O . ILE A 1 78 ? -16.049 -1.482 6.548 1.00 94.75 78 ILE A O 1
ATOM 651 N N . ILE A 1 79 ? -13.915 -0.786 6.484 1.00 94.81 79 ILE A N 1
ATOM 652 C CA . ILE A 1 79 ? -13.305 -2.092 6.715 1.00 94.81 79 ILE A CA 1
ATOM 653 C C . ILE A 1 79 ? -12.671 -2.074 8.107 1.00 94.81 79 ILE A C 1
ATOM 655 O O . ILE A 1 79 ? -11.816 -1.220 8.349 1.00 94.81 79 ILE A O 1
ATOM 659 N N . PRO A 1 80 ? -13.037 -2.995 9.021 1.00 94.00 80 PRO A N 1
ATOM 660 C CA . PRO A 1 80 ? -12.541 -3.018 10.399 1.00 94.00 80 PRO A CA 1
ATOM 661 C C . PRO A 1 80 ? -11.107 -3.569 10.462 1.00 94.00 80 PRO A C 1
ATOM 663 O O . PRO A 1 80 ? -10.850 -4.655 10.977 1.00 94.00 80 PRO A O 1
ATOM 666 N N . VAL A 1 81 ? -10.178 -2.830 9.864 1.00 91.75 81 VAL A N 1
ATOM 667 C CA . VAL A 1 81 ? -8.738 -3.073 9.860 1.00 91.75 81 VAL A CA 1
ATOM 668 C C . VAL A 1 81 ? -8.095 -1.837 10.461 1.00 91.75 81 VAL A C 1
ATOM 670 O O . VAL A 1 81 ? -8.156 -0.762 9.865 1.00 91.75 81 VAL A O 1
ATOM 673 N N . SER A 1 82 ? -7.495 -1.998 11.637 1.00 91.00 82 SER A N 1
ATOM 674 C CA . SER A 1 82 ? -6.817 -0.904 12.327 1.00 91.00 82 SER A CA 1
ATOM 675 C C . SER A 1 82 ? -5.572 -0.453 11.574 1.00 91.00 82 SER A C 1
ATOM 677 O O . SER A 1 82 ? -4.957 -1.228 10.832 1.00 91.00 82 SER A O 1
ATOM 679 N N . LYS A 1 83 ? -5.138 0.779 11.832 1.00 89.38 83 LYS A N 1
ATOM 680 C CA . LYS A 1 83 ? -3.893 1.333 11.290 1.00 89.38 83 LYS A CA 1
ATOM 681 C C . LYS A 1 83 ? -2.684 0.447 11.591 1.00 89.38 83 LYS A C 1
ATOM 683 O O . LYS A 1 83 ? -1.886 0.154 10.704 1.00 89.38 83 LYS A O 1
ATOM 688 N N . ILE A 1 84 ? -2.597 -0.062 12.822 1.00 91.62 84 ILE A N 1
ATOM 689 C CA . ILE A 1 84 ? -1.549 -1.001 13.250 1.00 91.62 84 ILE A CA 1
ATOM 690 C C . ILE A 1 84 ? -1.601 -2.286 12.419 1.00 91.62 84 ILE A C 1
ATOM 692 O O . ILE A 1 84 ? -0.573 -2.761 11.934 1.00 91.62 84 ILE A O 1
ATOM 696 N N . GLN A 1 85 ? -2.791 -2.864 12.243 1.00 92.38 85 GLN A N 1
ATOM 697 C CA . GLN A 1 85 ? -2.955 -4.101 11.487 1.00 92.38 85 GLN A CA 1
ATOM 698 C C . GLN A 1 85 ? -2.619 -3.906 10.007 1.00 92.38 85 GLN A C 1
ATOM 700 O O . GLN A 1 85 ? -1.933 -4.745 9.422 1.00 92.38 85 GLN A O 1
ATOM 705 N N . PHE A 1 86 ? -3.026 -2.774 9.432 1.00 90.94 86 PHE A N 1
ATOM 706 C CA . PHE A 1 86 ? -2.676 -2.388 8.073 1.00 90.94 86 PHE A CA 1
ATOM 707 C C . PHE A 1 86 ? -1.154 -2.278 7.897 1.00 90.94 86 PHE A C 1
ATOM 709 O O . PHE A 1 86 ? -0.602 -2.916 7.000 1.00 90.94 86 PHE A O 1
ATOM 716 N N . CYS A 1 87 ? -0.466 -1.543 8.781 1.00 90.12 87 CYS A N 1
ATOM 717 C CA . CYS A 1 87 ? 0.995 -1.410 8.766 1.00 90.12 87 CYS A CA 1
ATOM 718 C C . CYS A 1 87 ? 1.697 -2.770 8.849 1.00 90.12 87 CYS A C 1
ATOM 720 O O . CYS A 1 87 ? 2.605 -3.039 8.064 1.00 90.12 87 CYS A O 1
ATOM 722 N N . LYS A 1 88 ? 1.262 -3.647 9.766 1.00 92.38 88 LYS A N 1
ATOM 723 C CA . LYS A 1 88 ? 1.830 -4.996 9.925 1.00 92.38 88 LYS A CA 1
ATOM 724 C C . LYS A 1 88 ? 1.701 -5.817 8.651 1.00 92.38 88 LYS A C 1
ATOM 726 O O . LYS A 1 88 ? 2.683 -6.401 8.204 1.00 92.38 88 LYS A O 1
ATOM 731 N N . TRP A 1 89 ? 0.505 -5.861 8.069 1.00 92.88 89 TRP A N 1
ATOM 732 C CA . TRP A 1 89 ? 0.264 -6.622 6.847 1.00 92.88 89 TRP A CA 1
ATOM 733 C C . TRP A 1 89 ? 1.073 -6.089 5.676 1.00 92.88 89 TRP A C 1
ATOM 735 O O . TRP A 1 89 ? 1.700 -6.875 4.976 1.00 92.88 89 TRP A O 1
ATOM 745 N N . LEU A 1 90 ? 1.126 -4.769 5.511 1.00 89.31 90 LEU A N 1
ATOM 746 C CA . LEU A 1 90 ? 1.904 -4.172 4.441 1.00 89.31 90 LEU A CA 1
ATOM 747 C C . LEU A 1 90 ? 3.406 -4.447 4.594 1.00 89.31 90 LEU A C 1
ATOM 749 O O . LEU A 1 90 ? 4.067 -4.820 3.628 1.00 89.31 90 LEU A O 1
ATOM 753 N N . LEU A 1 91 ? 3.948 -4.306 5.804 1.00 90.88 91 LEU A N 1
ATOM 754 C CA . LEU A 1 91 ? 5.351 -4.622 6.063 1.00 90.88 91 LEU A CA 1
ATOM 755 C C . LEU A 1 91 ? 5.652 -6.099 5.761 1.00 90.88 91 LEU A C 1
ATOM 757 O O . LEU A 1 91 ? 6.659 -6.401 5.126 1.00 90.88 91 LEU A O 1
ATOM 761 N N . MET A 1 92 ? 4.754 -7.009 6.154 1.00 92.44 92 MET A N 1
ATOM 762 C CA . MET A 1 92 ? 4.866 -8.431 5.819 1.00 92.44 92 MET A CA 1
ATOM 763 C C . MET A 1 92 ? 4.827 -8.680 4.306 1.00 92.44 92 MET A C 1
ATOM 765 O O . MET A 1 92 ? 5.588 -9.511 3.819 1.00 92.44 92 MET A O 1
ATOM 769 N N . ASP A 1 93 ? 3.970 -7.983 3.558 1.00 89.62 93 ASP A N 1
ATOM 770 C CA . ASP A 1 93 ? 3.877 -8.127 2.100 1.00 89.62 93 ASP A CA 1
ATOM 771 C C . ASP A 1 93 ? 5.165 -7.672 1.404 1.00 89.62 93 ASP A C 1
ATOM 773 O O . ASP A 1 93 ? 5.677 -8.376 0.532 1.00 89.62 93 ASP A O 1
ATOM 777 N N . ILE A 1 94 ? 5.725 -6.533 1.824 1.00 87.88 94 ILE A N 1
ATOM 778 C CA . ILE A 1 94 ? 7.008 -6.036 1.307 1.00 87.88 94 ILE A CA 1
ATOM 779 C C . ILE A 1 94 ? 8.122 -7.040 1.607 1.00 87.88 94 ILE A C 1
ATOM 781 O O . ILE A 1 94 ? 8.908 -7.350 0.716 1.00 87.88 94 ILE A O 1
ATOM 785 N N . ASP A 1 95 ? 8.181 -7.578 2.826 1.00 90.62 95 ASP A N 1
ATOM 786 C CA . ASP A 1 95 ? 9.223 -8.529 3.226 1.00 90.62 95 ASP A CA 1
ATOM 787 C C . ASP A 1 95 ? 9.105 -9.866 2.480 1.00 90.62 95 ASP A C 1
ATOM 789 O O . ASP A 1 95 ? 10.116 -10.430 2.057 1.00 90.62 95 ASP A O 1
ATOM 793 N N . ASN A 1 96 ? 7.881 -10.355 2.265 1.00 92.25 96 ASN A N 1
ATOM 794 C CA . ASN A 1 96 ? 7.630 -11.622 1.578 1.00 92.25 96 ASN A CA 1
ATOM 795 C C . ASN A 1 96 ? 7.865 -11.545 0.067 1.00 92.25 96 ASN A C 1
ATOM 797 O O . ASN A 1 96 ? 8.247 -12.549 -0.534 1.00 92.25 96 ASN A O 1
ATOM 801 N N . TYR A 1 97 ? 7.618 -10.384 -0.542 1.00 88.50 97 TYR A N 1
ATOM 802 C CA . TYR A 1 97 ? 7.635 -10.220 -1.996 1.00 88.50 97 TYR A CA 1
ATOM 803 C C . TYR A 1 97 ? 8.696 -9.228 -2.486 1.00 88.50 97 TYR A C 1
ATOM 805 O O . TYR A 1 97 ? 8.656 -8.817 -3.642 1.00 88.50 97 TYR A O 1
ATOM 813 N N . PHE A 1 98 ? 9.665 -8.841 -1.649 1.00 88.25 98 PHE A N 1
ATOM 814 C CA . PHE A 1 98 ? 10.661 -7.810 -1.974 1.00 88.25 98 PHE A CA 1
ATOM 815 C C . PHE A 1 98 ? 11.339 -8.032 -3.335 1.00 88.25 98 PHE A C 1
ATOM 817 O O . PHE A 1 98 ? 11.515 -7.094 -4.109 1.00 88.25 98 PHE A O 1
ATOM 824 N N . GLY A 1 99 ? 11.714 -9.280 -3.637 1.00 86.25 99 GLY A N 1
ATOM 825 C CA . GLY A 1 99 ? 12.352 -9.646 -4.902 1.00 86.25 99 GLY A CA 1
ATOM 826 C C . GLY A 1 99 ? 11.424 -9.464 -6.100 1.00 86.25 99 GLY A C 1
ATOM 827 O O . GLY A 1 99 ? 11.815 -8.865 -7.095 1.00 86.25 99 GLY A O 1
ATOM 828 N N . GLU A 1 100 ? 10.176 -9.913 -5.996 1.00 85.00 100 GLU A N 1
ATOM 829 C CA . GLU A 1 100 ? 9.183 -9.742 -7.057 1.00 85.00 100 GLU A CA 1
ATOM 830 C C . GLU A 1 100 ? 8.770 -8.286 -7.248 1.00 85.00 100 GLU A C 1
ATOM 832 O O . GLU A 1 100 ? 8.528 -7.867 -8.373 1.00 85.00 100 GLU A O 1
ATOM 837 N N . TRP A 1 101 ? 8.741 -7.497 -6.177 1.00 80.81 101 TRP A N 1
ATOM 838 C CA . TRP A 1 101 ? 8.550 -6.050 -6.243 1.00 80.81 101 TRP A CA 1
ATOM 839 C C . TRP A 1 101 ? 9.741 -5.333 -6.859 1.00 80.81 101 TRP A C 1
ATOM 841 O O . TRP A 1 101 ? 9.562 -4.285 -7.474 1.00 80.81 101 TRP A O 1
ATOM 851 N N . LEU A 1 102 ? 10.944 -5.884 -6.716 1.00 83.12 102 LEU A N 1
ATOM 852 C CA . LEU A 1 102 ? 12.131 -5.363 -7.365 1.00 83.12 102 LEU A CA 1
ATOM 853 C C . LEU A 1 102 ? 12.097 -5.649 -8.868 1.00 83.12 102 LEU A C 1
ATOM 855 O O . LEU A 1 102 ? 12.312 -4.717 -9.626 1.00 83.12 102 LEU A O 1
ATOM 859 N N . SER A 1 103 ? 11.786 -6.882 -9.284 1.00 79.31 103 SER A N 1
ATOM 860 C CA . SER A 1 103 ? 11.898 -7.356 -10.674 1.00 79.31 103 SER A CA 1
ATOM 861 C C . SER A 1 103 ? 10.556 -7.700 -11.337 1.00 79.31 103 SER A C 1
ATOM 863 O O . SER A 1 103 ? 10.459 -8.671 -12.093 1.00 79.31 103 SER A O 1
ATOM 865 N N . TRP A 1 104 ? 9.487 -6.956 -11.038 1.00 73.75 104 TRP A N 1
ATOM 866 C CA . TRP A 1 104 ? 8.142 -7.243 -11.571 1.00 73.75 104 TRP A CA 1
ATOM 867 C C . TRP A 1 104 ? 8.053 -7.134 -13.099 1.00 73.75 104 TRP A C 1
ATOM 869 O O . TRP A 1 104 ? 7.179 -7.738 -13.729 1.00 73.75 104 TRP A O 1
ATOM 879 N N . ASP A 1 105 ? 8.968 -6.367 -13.682 1.00 70.81 105 ASP A N 1
ATOM 880 C CA . ASP A 1 105 ? 9.104 -6.056 -15.097 1.00 70.81 105 ASP A CA 1
ATOM 881 C C . ASP A 1 105 ? 9.965 -7.068 -15.872 1.00 70.81 105 ASP A C 1
ATOM 883 O O . ASP A 1 105 ? 9.869 -7.147 -17.098 1.00 70.81 105 ASP A O 1
ATOM 887 N N . ASP A 1 106 ? 10.735 -7.919 -15.187 1.00 62.84 106 ASP A N 1
ATOM 888 C CA . ASP A 1 106 ? 11.620 -8.906 -15.827 1.00 62.84 106 ASP A CA 1
ATOM 889 C C . ASP A 1 106 ? 10.849 -10.017 -16.580 1.00 62.84 106 ASP A C 1
ATOM 891 O O . ASP A 1 106 ? 11.413 -10.716 -17.420 1.00 62.84 106 ASP A O 1
ATOM 895 N N . ASN A 1 107 ? 9.536 -10.155 -16.349 1.00 54.50 107 ASN A N 1
ATOM 896 C CA . ASN A 1 107 ? 8.646 -11.077 -17.077 1.00 54.50 107 ASN A CA 1
ATOM 897 C C . ASN A 1 107 ? 7.907 -10.426 -18.274 1.00 54.50 107 ASN A C 1
ATOM 899 O O . ASN A 1 107 ? 6.944 -10.996 -18.797 1.00 54.50 107 ASN A O 1
ATOM 903 N N . SER A 1 108 ? 8.355 -9.251 -18.735 1.00 52.44 108 SER A N 1
ATOM 904 C CA . SER A 1 108 ? 7.715 -8.343 -19.716 1.00 52.44 108 SER A CA 1
ATOM 905 C C . SER A 1 108 ? 7.504 -8.853 -21.152 1.00 52.44 108 SER A C 1
ATOM 907 O O . SER A 1 108 ? 7.203 -8.064 -22.045 1.00 52.44 108 SER A O 1
ATOM 909 N N . SER A 1 109 ? 7.506 -10.165 -21.400 1.00 52.41 109 SER A N 1
ATOM 910 C CA . SER A 1 109 ? 7.031 -10.724 -22.683 1.00 52.41 109 SER A CA 1
ATOM 911 C C . SER A 1 109 ? 5.605 -10.280 -23.074 1.00 52.41 109 SER A C 1
ATOM 913 O O . SER A 1 109 ? 5.224 -10.406 -24.235 1.00 52.41 109 SER A O 1
ATOM 915 N N . TRP A 1 110 ? 4.840 -9.732 -22.123 1.00 53.44 110 TRP A N 1
ATOM 916 C CA . TRP A 1 110 ? 3.450 -9.306 -22.275 1.00 53.44 110 TRP A CA 1
ATOM 917 C C . TRP A 1 110 ? 3.224 -7.810 -22.536 1.00 53.44 110 TRP A C 1
ATOM 919 O O . TRP A 1 110 ? 2.132 -7.467 -22.981 1.00 53.44 110 TRP A O 1
ATOM 929 N N . ASN A 1 111 ? 4.199 -6.923 -22.290 1.00 57.41 111 ASN A N 1
ATOM 930 C CA . ASN A 1 111 ? 4.016 -5.483 -22.513 1.00 57.41 111 ASN A CA 1
ATOM 931 C C . ASN A 1 111 ? 5.149 -4.913 -23.391 1.00 57.41 111 ASN A C 1
ATOM 933 O O . ASN A 1 111 ? 6.265 -4.735 -22.902 1.00 57.41 111 ASN A O 1
ATOM 937 N N . PRO A 1 112 ? 4.894 -4.630 -24.683 1.00 56.84 112 PRO A N 1
ATOM 938 C CA . PRO A 1 112 ? 5.902 -4.084 -25.588 1.00 56.84 112 PRO A CA 1
ATOM 939 C C . PRO A 1 112 ? 6.366 -2.667 -25.216 1.00 56.84 112 PRO A C 1
ATOM 941 O O . PRO A 1 112 ? 7.457 -2.299 -25.657 1.00 56.84 112 PRO A O 1
ATOM 944 N N . ASP A 1 113 ? 5.588 -1.940 -24.404 1.00 54.59 113 ASP A N 1
ATOM 945 C CA . ASP A 1 113 ? 5.862 -0.574 -23.937 1.00 54.59 113 ASP A CA 1
ATOM 946 C C . ASP A 1 113 ? 6.679 -0.531 -22.633 1.00 54.59 113 ASP A C 1
ATOM 948 O O . ASP A 1 113 ? 7.072 0.544 -22.178 1.00 54.59 113 ASP A O 1
ATOM 952 N N . MET A 1 114 ? 6.983 -1.691 -22.036 1.00 61.09 114 MET A N 1
ATOM 953 C CA . MET A 1 114 ? 7.886 -1.768 -20.886 1.00 61.09 114 MET A CA 1
ATOM 954 C C . MET A 1 114 ? 9.291 -1.265 -21.237 1.00 61.09 114 MET A C 1
ATOM 956 O O . MET A 1 114 ? 9.762 -1.508 -22.358 1.00 61.09 114 MET A O 1
ATOM 960 N N . PRO A 1 115 ? 10.005 -0.628 -20.285 1.00 58.88 115 PRO A N 1
ATOM 961 C CA . PRO A 1 115 ? 11.373 -0.184 -20.497 1.00 58.88 115 PRO A CA 1
ATOM 962 C C . PRO A 1 115 ? 12.244 -1.364 -20.931 1.00 58.88 115 PRO A C 1
ATOM 964 O O . PRO A 1 115 ? 12.560 -2.264 -20.158 1.00 58.88 115 PRO A O 1
ATOM 967 N N . ARG A 1 116 ? 12.647 -1.379 -22.202 1.00 68.31 116 ARG A N 1
ATOM 968 C CA . ARG A 1 116 ? 13.686 -2.299 -22.658 1.00 68.31 116 ARG A CA 1
ATOM 969 C C . ARG A 1 116 ? 15.018 -1.665 -22.318 1.00 68.31 116 ARG A C 1
ATOM 971 O O . ARG A 1 116 ? 15.427 -0.711 -22.981 1.00 68.31 116 ARG A O 1
ATOM 978 N N . PHE A 1 117 ? 15.680 -2.195 -21.297 1.00 75.62 117 PHE A N 1
ATOM 979 C CA . PHE A 1 117 ? 17.026 -1.760 -20.942 1.00 75.62 117 PHE A CA 1
ATOM 980 C C . PHE A 1 117 ? 17.957 -1.917 -22.147 1.00 75.62 117 PHE A C 1
ATOM 982 O O . PHE A 1 117 ? 18.010 -2.977 -22.779 1.00 75.62 117 PHE A O 1
ATOM 989 N N . LYS A 1 118 ? 18.688 -0.855 -22.486 1.00 80.25 118 LYS A N 1
ATOM 990 C CA . LYS A 1 118 ? 19.617 -0.836 -23.625 1.00 80.25 118 LYS A CA 1
ATOM 991 C C . LYS A 1 118 ? 20.973 -1.434 -23.255 1.00 80.25 118 LYS A C 1
ATOM 993 O O . LYS A 1 118 ? 21.750 -1.777 -24.144 1.00 80.25 118 LYS A O 1
ATOM 998 N N . SER A 1 119 ? 21.262 -1.556 -21.959 1.00 84.50 119 SER A N 1
ATOM 999 C CA . SER A 1 119 ? 22.482 -2.156 -21.422 1.00 84.50 119 SER A CA 1
ATOM 1000 C C . SER A 1 119 ? 22.244 -2.798 -20.050 1.00 84.50 119 SER A C 1
ATOM 1002 O O . SER A 1 119 ? 21.265 -2.498 -19.366 1.00 84.50 119 SER A O 1
ATOM 1004 N N . GLN A 1 120 ? 23.174 -3.662 -19.627 1.00 83.81 120 GLN A N 1
ATOM 1005 C CA . GLN A 1 120 ? 23.185 -4.208 -18.265 1.00 83.81 120 GLN A CA 1
ATOM 1006 C C . GLN A 1 120 ? 23.370 -3.102 -17.213 1.00 83.81 120 GLN A C 1
ATOM 1008 O O . GLN A 1 120 ? 22.758 -3.164 -16.159 1.00 83.81 120 GLN A O 1
ATOM 1013 N N . GLU A 1 121 ? 24.149 -2.062 -17.516 1.00 88.75 121 GLU A N 1
ATOM 1014 C CA . GLU A 1 121 ? 24.360 -0.918 -16.619 1.00 88.75 121 GLU A CA 1
ATOM 1015 C C . GLU A 1 121 ? 23.063 -0.132 -16.365 1.00 88.75 121 GLU A C 1
ATOM 1017 O O . GLU A 1 121 ? 22.783 0.250 -15.231 1.00 88.75 121 GLU A O 1
ATOM 1022 N N . GLU A 1 122 ? 22.237 0.071 -17.398 1.00 84.38 122 GLU A N 1
ATOM 1023 C CA . GLU A 1 122 ? 20.922 0.712 -17.262 1.00 84.38 122 GLU A CA 1
ATOM 1024 C C . GLU A 1 122 ? 19.978 -0.141 -16.405 1.00 84.38 122 GLU A C 1
ATOM 1026 O O . GLU A 1 122 ? 19.307 0.383 -15.516 1.00 84.38 122 GLU A O 1
ATOM 1031 N N . LYS A 1 123 ? 19.992 -1.462 -16.629 1.00 82.94 123 LYS A N 1
ATOM 1032 C CA . LYS A 1 123 ? 19.237 -2.442 -15.843 1.00 82.94 123 LYS A CA 1
ATOM 1033 C C . LYS A 1 123 ? 19.650 -2.412 -14.365 1.00 82.94 123 LYS A C 1
ATOM 1035 O O . LYS A 1 123 ? 18.803 -2.297 -13.483 1.00 82.94 123 LYS A O 1
ATOM 1040 N N . ASP A 1 124 ? 20.950 -2.466 -14.090 1.00 86.75 124 ASP A N 1
ATOM 1041 C CA . ASP A 1 124 ? 21.492 -2.462 -12.729 1.00 86.75 124 ASP A CA 1
ATOM 1042 C C . ASP A 1 124 ? 21.183 -1.148 -12.006 1.00 86.75 124 ASP A C 1
ATOM 1044 O O . ASP A 1 124 ? 20.790 -1.159 -10.838 1.00 86.75 124 ASP A O 1
ATOM 1048 N N . LYS A 1 125 ? 21.313 -0.011 -12.702 1.00 86.62 125 LYS A N 1
ATOM 1049 C CA . LYS A 1 125 ? 20.953 1.302 -12.163 1.00 86.62 125 LYS A CA 1
ATOM 1050 C C . LYS A 1 125 ? 19.475 1.351 -11.771 1.00 86.62 125 LYS A C 1
ATOM 1052 O O . LYS A 1 125 ? 19.171 1.733 -10.644 1.00 86.62 125 LYS A O 1
ATOM 1057 N N . TYR A 1 126 ? 18.589 0.914 -12.664 1.00 83.38 126 TYR A N 1
ATOM 1058 C CA . TYR A 1 126 ? 17.151 0.872 -12.415 1.00 83.38 126 TYR A CA 1
ATOM 1059 C C . TYR A 1 126 ? 16.806 0.042 -11.170 1.00 83.38 126 TYR A C 1
ATOM 1061 O O . TYR A 1 126 ? 16.129 0.527 -10.264 1.00 83.38 126 TYR A O 1
ATOM 1069 N N . TYR A 1 127 ? 17.335 -1.180 -11.048 1.00 85.50 127 TYR A N 1
ATOM 1070 C CA . TYR A 1 127 ? 17.070 -2.003 -9.864 1.00 85.50 127 TYR A CA 1
ATOM 1071 C C . TYR A 1 127 ? 17.714 -1.463 -8.585 1.00 85.50 127 TYR A C 1
ATOM 1073 O O . TYR A 1 127 ? 17.150 -1.634 -7.504 1.00 85.50 127 TYR A O 1
ATOM 1081 N N . ASN A 1 128 ? 18.869 -0.802 -8.658 1.00 89.00 128 ASN A N 1
ATOM 1082 C CA . ASN A 1 128 ? 19.467 -0.186 -7.474 1.00 89.00 128 ASN A CA 1
ATOM 1083 C C . ASN A 1 128 ? 18.603 0.962 -6.938 1.00 89.00 128 ASN A C 1
ATOM 1085 O O . ASN A 1 128 ? 18.289 0.960 -5.749 1.00 89.00 128 ASN A O 1
ATOM 1089 N N . GLU A 1 129 ? 18.136 1.865 -7.804 1.00 86.06 129 GLU A N 1
ATOM 1090 C CA . GLU A 1 129 ? 17.237 2.964 -7.415 1.00 86.06 129 GLU A CA 1
ATOM 1091 C C . GLU A 1 129 ? 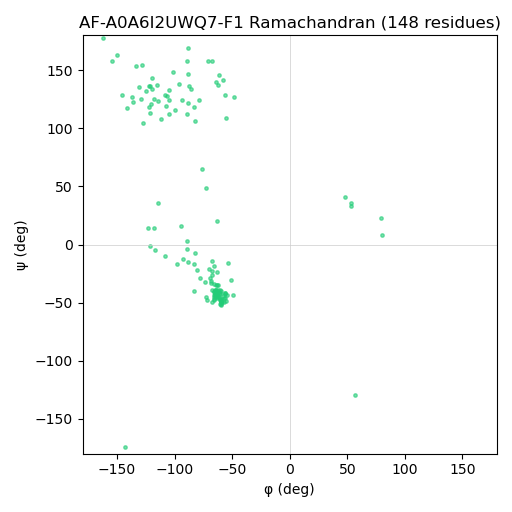15.953 2.423 -6.764 1.00 86.06 129 GLU A C 1
ATOM 1093 O O . GLU A 1 129 ? 15.534 2.863 -5.692 1.00 86.06 129 GLU A O 1
ATOM 1098 N N . ARG A 1 130 ? 15.361 1.378 -7.345 1.00 84.75 130 ARG A N 1
ATOM 1099 C CA . ARG A 1 130 ? 14.168 0.733 -6.783 1.00 84.75 130 ARG A CA 1
ATOM 1100 C C . ARG A 1 130 ? 14.412 0.074 -5.436 1.00 84.75 130 ARG A C 1
ATOM 1102 O O . ARG A 1 130 ? 13.578 0.176 -4.535 1.00 84.75 130 ARG A O 1
ATOM 1109 N N . ARG A 1 131 ? 15.545 -0.613 -5.289 1.00 90.12 131 ARG A N 1
ATOM 1110 C CA . ARG A 1 131 ? 15.942 -1.250 -4.030 1.00 90.12 131 ARG A CA 1
ATOM 1111 C C . ARG A 1 131 ? 16.080 -0.215 -2.922 1.00 90.12 131 ARG A C 1
ATOM 1113 O O . ARG A 1 131 ? 15.630 -0.482 -1.809 1.00 90.12 131 ARG A O 1
ATOM 1120 N N . GLU A 1 132 ? 16.675 0.939 -3.212 1.00 90.06 132 GLU A N 1
ATOM 1121 C CA . GLU A 1 132 ? 16.794 2.041 -2.255 1.00 90.06 132 GLU A CA 1
ATOM 1122 C C . GLU A 1 132 ? 15.415 2.521 -1.797 1.00 90.06 132 GLU A C 1
ATOM 1124 O O . GLU A 1 132 ? 15.169 2.610 -0.592 1.00 90.06 132 GLU A O 1
ATOM 1129 N N . ILE A 1 133 ? 14.485 2.731 -2.733 1.00 86.69 133 ILE A N 1
ATOM 1130 C CA . ILE A 1 133 ? 13.133 3.198 -2.409 1.00 86.69 133 ILE A CA 1
ATOM 1131 C C . ILE A 1 133 ? 12.356 2.154 -1.594 1.00 86.69 133 ILE A C 1
ATOM 1133 O O . ILE A 1 133 ? 11.800 2.488 -0.549 1.00 86.69 133 ILE A O 1
ATOM 1137 N N . LEU A 1 134 ? 12.349 0.883 -2.010 1.00 87.31 134 LEU A N 1
ATOM 1138 C CA . LEU A 1 134 ? 11.680 -0.194 -1.267 1.00 87.31 134 LEU A CA 1
ATOM 1139 C C . LEU A 1 134 ? 12.264 -0.366 0.139 1.00 87.31 134 LEU A C 1
ATOM 1141 O O . LEU A 1 134 ? 11.522 -0.566 1.099 1.00 87.31 134 LEU A O 1
ATOM 1145 N N . THR A 1 135 ? 13.586 -0.244 0.280 1.00 91.06 135 THR A N 1
ATOM 1146 C CA . THR A 1 135 ? 14.256 -0.308 1.587 1.00 91.06 135 THR A CA 1
ATOM 1147 C C . THR A 1 135 ? 13.857 0.872 2.470 1.00 91.06 135 THR A C 1
ATOM 1149 O O . THR A 1 135 ? 13.563 0.682 3.650 1.00 91.06 135 THR A O 1
ATOM 1152 N N . PHE A 1 136 ? 13.804 2.083 1.910 1.00 89.81 136 PHE A N 1
ATOM 1153 C CA . PHE A 1 136 ? 13.335 3.273 2.618 1.00 89.81 136 PHE A CA 1
ATOM 1154 C C . PHE A 1 136 ? 11.893 3.105 3.113 1.00 89.81 136 PHE A C 1
ATOM 1156 O O . PHE A 1 136 ? 11.620 3.318 4.293 1.00 89.81 136 PHE A O 1
ATOM 1163 N N . LEU A 1 137 ? 10.988 2.665 2.237 1.00 86.38 137 LEU A N 1
ATOM 1164 C CA . LEU A 1 137 ? 9.574 2.440 2.549 1.00 86.38 137 LEU A CA 1
ATOM 1165 C C . LEU A 1 137 ? 9.391 1.407 3.658 1.00 86.38 137 LEU A C 1
ATOM 1167 O O . LEU A 1 137 ? 8.686 1.653 4.633 1.00 86.38 137 LEU A O 1
ATOM 1171 N N . ARG A 1 138 ? 10.085 0.273 3.534 1.00 90.44 138 ARG A N 1
ATOM 1172 C CA . ARG A 1 138 ? 10.114 -0.786 4.543 1.00 90.44 138 ARG A CA 1
ATOM 1173 C C . ARG A 1 138 ? 10.542 -0.250 5.909 1.00 90.44 138 ARG A C 1
ATOM 1175 O O . ARG A 1 138 ? 9.876 -0.509 6.908 1.00 90.44 138 ARG A O 1
ATOM 1182 N N . ASN A 1 139 ? 11.637 0.510 5.954 1.00 91.06 139 ASN A N 1
ATOM 1183 C CA . ASN A 1 139 ? 12.146 1.075 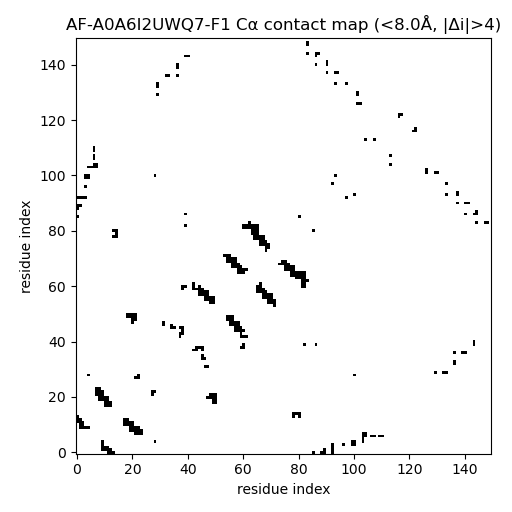7.202 1.00 91.06 139 ASN A CA 1
ATOM 1184 C C . ASN A 1 139 ? 11.166 2.092 7.795 1.00 91.06 139 ASN A C 1
ATOM 1186 O O . ASN A 1 139 ? 10.889 2.031 8.990 1.00 91.06 139 ASN A O 1
ATOM 1190 N N . ARG A 1 140 ? 10.576 2.967 6.970 1.00 88.81 140 ARG A N 1
ATOM 1191 C CA . ARG A 1 140 ? 9.604 3.952 7.454 1.00 88.81 140 ARG A CA 1
ATOM 1192 C C . ARG A 1 140 ? 8.336 3.296 7.997 1.00 88.81 140 ARG A C 1
ATOM 1194 O O . ARG A 1 140 ? 7.820 3.736 9.018 1.00 88.81 140 ARG A O 1
ATOM 1201 N N . LEU A 1 141 ? 7.848 2.232 7.360 1.00 89.06 141 LEU A N 1
ATOM 1202 C CA . LEU A 1 141 ? 6.716 1.452 7.868 1.00 89.06 141 LEU A CA 1
ATOM 1203 C C . LEU A 1 141 ? 7.038 0.772 9.202 1.00 89.06 141 LEU A C 1
ATOM 1205 O O . LEU A 1 141 ? 6.187 0.745 10.087 1.00 89.06 141 LEU A O 1
ATOM 1209 N N . ALA A 1 142 ? 8.258 0.257 9.367 1.00 91.56 142 ALA A N 1
ATOM 1210 C CA . ALA A 1 142 ? 8.700 -0.316 10.634 1.00 91.56 142 ALA A CA 1
ATOM 1211 C C . ALA A 1 142 ? 8.795 0.744 11.748 1.00 91.56 142 ALA A C 1
ATOM 1213 O O . ALA A 1 142 ? 8.375 0.485 12.873 1.00 91.56 142 ALA A O 1
ATOM 1214 N N . GLU A 1 143 ? 9.301 1.942 11.445 1.00 91.19 143 GLU A N 1
ATOM 1215 C CA . GLU A 1 143 ? 9.307 3.079 12.377 1.00 91.19 143 GLU A CA 1
ATOM 1216 C C . GLU A 1 143 ? 7.888 3.485 12.783 1.00 91.19 143 GLU A C 1
ATOM 1218 O O . GLU A 1 143 ? 7.591 3.524 13.973 1.00 91.19 143 GLU A O 1
ATOM 1223 N N . LEU A 1 144 ? 6.998 3.700 11.806 1.00 88.06 144 LEU A N 1
ATOM 1224 C CA . LEU A 1 144 ? 5.588 4.022 12.045 1.00 88.06 144 LEU A CA 1
ATOM 1225 C C . LEU A 1 144 ? 4.901 2.965 12.907 1.00 88.06 144 LEU A C 1
ATOM 1227 O O . LEU A 1 144 ? 4.123 3.298 13.792 1.00 88.06 144 LEU A O 1
ATOM 1231 N N . LEU A 1 145 ? 5.175 1.685 12.657 1.00 90.19 145 LEU A N 1
ATOM 1232 C CA . LEU A 1 145 ? 4.604 0.610 13.454 1.00 90.19 145 LEU A CA 1
ATOM 1233 C C . LEU A 1 145 ? 5.051 0.700 14.919 1.00 90.19 145 LEU A C 1
ATOM 1235 O O . LEU A 1 145 ? 4.212 0.585 15.805 1.00 90.19 145 LEU A O 1
ATOM 1239 N N . ASN A 1 146 ? 6.337 0.961 15.170 1.00 90.94 146 ASN A N 1
ATOM 1240 C CA . ASN A 1 146 ? 6.844 1.154 16.529 1.00 90.94 146 ASN A CA 1
ATOM 1241 C C . ASN A 1 146 ? 6.230 2.395 17.202 1.00 90.94 146 ASN A C 1
ATOM 1243 O O . ASN A 1 146 ? 5.913 2.334 18.384 1.00 90.94 146 ASN A O 1
ATOM 1247 N N . GLU A 1 147 ? 6.048 3.495 16.460 1.00 89.62 147 GLU A N 1
ATOM 1248 C CA . GLU A 1 147 ? 5.393 4.728 16.938 1.00 89.62 147 GLU A CA 1
ATOM 1249 C C . GLU A 1 147 ? 3.918 4.491 17.320 1.00 89.62 147 GLU A C 1
ATOM 1251 O O . GLU A 1 147 ? 3.416 5.102 18.258 1.00 89.62 147 GLU A O 1
ATOM 1256 N N . LEU A 1 148 ? 3.214 3.608 16.604 1.00 86.06 148 LEU A N 1
ATOM 1257 C CA . LEU A 1 148 ? 1.808 3.279 16.869 1.00 86.06 148 LEU A CA 1
ATOM 1258 C C . LEU A 1 148 ? 1.622 2.268 18.014 1.00 86.06 148 LEU A C 1
ATOM 1260 O O . LEU A 1 148 ? 0.527 2.168 18.563 1.00 86.06 148 LEU A O 1
ATOM 1264 N N . GLU A 1 149 ? 2.651 1.480 18.337 1.00 86.31 149 GLU A N 1
ATOM 1265 C CA . GLU A 1 149 ? 2.616 0.477 19.413 1.00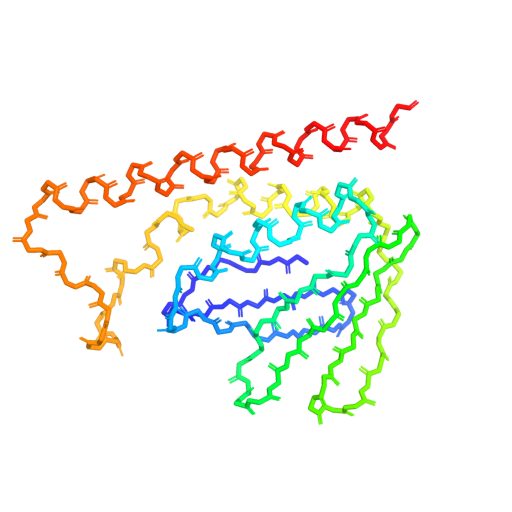 86.31 149 GLU A CA 1
ATOM 1266 C C . GLU A 1 149 ? 3.118 1.005 20.770 1.00 86.31 149 GLU A C 1
ATOM 1268 O O . GLU A 1 149 ? 2.929 0.328 21.785 1.00 86.31 149 GLU A O 1
ATOM 1273 N N . SER A 1 150 ? 3.757 2.181 20.792 1.00 81.31 150 SER A N 1
ATOM 1274 C CA . SER A 1 150 ? 4.281 2.849 21.994 1.00 81.31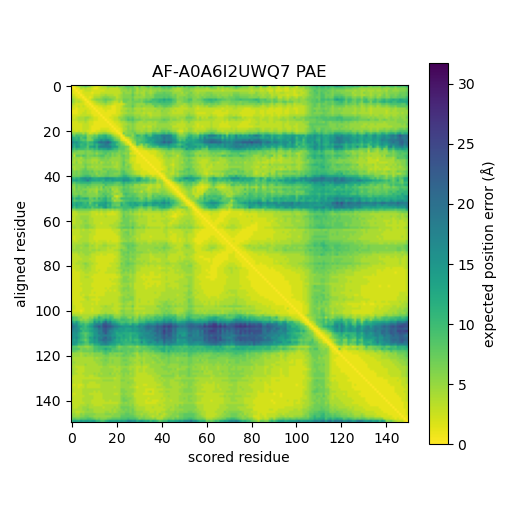 150 SER A CA 1
ATOM 1275 C C . SER A 1 150 ? 3.242 3.694 22.723 1.00 81.31 150 SER A C 1
ATOM 1277 O O . SER A 1 150 ? 3.217 3.624 23.974 1.00 81.31 150 SER A O 1
#

Sequence (150 aa):
MLEKPHCGWSRLTLGDNSWRLSYVNCDLPIEWLLSVTRGLSGNEDFYLWNDKEGSDLHCNIHDDYCQIYDTLEEKEYIIPVSKIQFCKWLLMDIDNYFGEWLSWDDNSSWNPDMPRFKSQEEKDKYYNERREILTFLRNRLAELLNELES

Foldseek 3Di:
DKAQAALQWIWDDADPDIFIAGRQPHLLVLVVLVQVLVCLVPQDWGWTHTPDPPWIWTWGAAQQWIWTQTPVVRDIDTGRQGSLNVLVVVLVNCVVRVVSSLPNCVVVPPRPPRDDDPDVVSVVVSSVVSNVSSVVSSVSSVVSSVVSVD

Radius of gyration: 15.73 Å; Cα contacts (8 Å, |Δi|>4): 217; chains: 1; bounding box: 44×24×48 Å

Mean predicted aligned error: 6.26 Å

pLDDT: mean 81.2, std 11.27, range [50.34, 94.81]